Protein AF-A0A8D5ZK45-F1 (afdb_monomer)

Nearest PDB structures (fold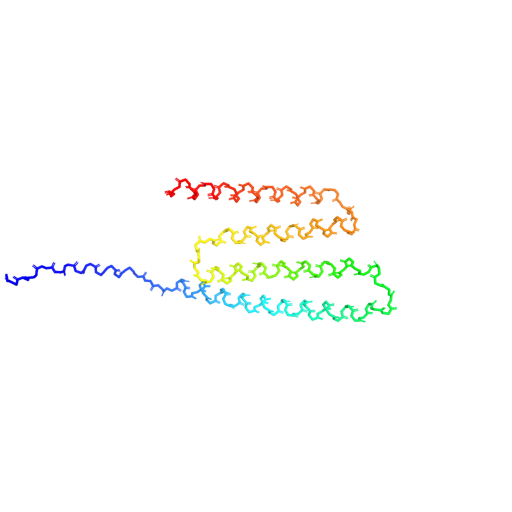seek):
  8qb8-assembly1_A  TM=3.669E-01  e=4.370E+00  Saccharomyces cerevisiae

Radius of gyration: 23.06 Å; Cα contacts (8 Å, |Δi|>4): 72; chains: 1; bounding box: 41×35×86 Å

Solvent-accessible surface area (backbone atoms only — not comparable to full-atom values): 8324 Å² total; per-residue (Å²): 134,87,85,87,82,86,80,77,79,77,77,79,69,92,79,78,67,64,65,56,50,49,36,51,52,27,52,53,51,43,52,53,43,53,50,50,45,52,51,51,51,51,51,52,53,51,49,53,64,69,36,66,84,78,54,56,82,85,48,48,64,58,54,52,52,51,53,46,49,45,54,36,48,51,41,43,38,53,33,36,56,42,44,47,68,62,69,86,47,56,70,59,36,54,52,51,32,51,46,46,47,48,50,44,52,52,51,48,38,65,70,75,49,75,86,47,71,66,56,52,51,51,50,51,50,52,47,50,53,51,51,52,51,51,49,52,54,53,52,55,57,60,74,75,108

Structure (mmCIF, N/CA/C/O backbone):
data_AF-A0A8D5ZK45-F1
#
_entry.id   AF-A0A8D5ZK45-F1
#
loop_
_atom_site.group_PDB
_atom_site.id
_atom_site.type_symbol
_atom_site.label_atom_id
_atom_site.label_alt_id
_atom_site.label_comp_id
_atom_site.label_asym_id
_atom_site.label_entity_id
_atom_site.label_seq_id
_atom_site.pdbx_PDB_ins_code
_atom_site.Cartn_x
_atom_site.Cartn_y
_atom_site.Cartn_z
_atom_site.occupancy
_atom_site.B_iso_or_equiv
_atom_site.auth_seq_id
_atom_site.auth_comp_id
_atom_site.auth_asym_id
_atom_site.auth_atom_id
_atom_site.pdbx_PDB_model_num
ATOM 1 N N . MET A 1 1 ? -19.707 -12.057 62.889 1.00 38.09 1 MET A N 1
ATOM 2 C CA . MET A 1 1 ? -20.577 -13.063 62.242 1.00 38.09 1 MET A CA 1
ATOM 3 C C . MET A 1 1 ? -21.672 -12.317 61.482 1.00 38.09 1 MET A C 1
ATOM 5 O O . MET A 1 1 ? -22.341 -11.526 62.122 1.00 38.09 1 MET A O 1
ATOM 9 N N . LYS A 1 2 ? -21.796 -12.566 60.162 1.00 36.00 2 LYS A N 1
ATOM 10 C CA . LYS A 1 2 ? -22.851 -12.131 59.202 1.00 36.00 2 LYS A CA 1
ATOM 11 C C . LYS A 1 2 ? -22.989 -10.605 58.973 1.00 36.00 2 LYS A C 1
ATOM 13 O O . LYS A 1 2 ? -23.402 -9.898 59.871 1.00 36.00 2 LYS A O 1
ATOM 18 N N . ALA A 1 3 ? -22.477 -10.023 57.883 1.00 42.91 3 ALA A N 1
ATOM 19 C CA . ALA A 1 3 ? -22.823 -10.123 56.447 1.00 42.91 3 ALA A CA 1
ATOM 20 C C . ALA A 1 3 ? -23.728 -8.953 55.993 1.00 42.91 3 ALA A C 1
ATOM 22 O O . ALA A 1 3 ? -24.537 -8.480 56.773 1.00 42.91 3 ALA A O 1
ATOM 23 N N . GLU A 1 4 ? -23.565 -8.552 54.721 1.00 39.00 4 GLU A N 1
ATOM 24 C CA . GLU A 1 4 ? -24.194 -7.427 53.983 1.00 39.00 4 GLU A CA 1
ATOM 25 C C . GLU A 1 4 ? -23.500 -6.060 54.144 1.00 39.00 4 GLU A C 1
ATOM 27 O O . GLU A 1 4 ? -23.303 -5.568 55.239 1.00 39.00 4 GLU A O 1
ATOM 32 N N . LYS A 1 5 ? -23.066 -5.354 53.092 1.00 37.19 5 LYS A N 1
ATOM 33 C CA . LYS A 1 5 ? -23.629 -5.230 51.741 1.00 37.19 5 LYS A CA 1
ATOM 34 C C . LYS A 1 5 ? -22.541 -5.302 50.667 1.00 37.19 5 LYS A C 1
ATOM 36 O O . LYS A 1 5 ? -21.698 -4.416 50.540 1.00 37.19 5 LYS A O 1
ATOM 41 N N . LYS A 1 6 ? -22.619 -6.331 49.822 1.00 44.09 6 LYS A N 1
ATOM 42 C CA . LYS A 1 6 ? -21.879 -6.418 48.559 1.00 44.09 6 LYS A CA 1
ATOM 43 C C . LYS A 1 6 ? -22.600 -5.520 47.551 1.00 44.09 6 LYS A C 1
ATOM 45 O O . LYS A 1 6 ? -23.523 -5.955 46.871 1.00 44.09 6 LYS A O 1
ATOM 50 N N . ASN A 1 7 ? -22.227 -4.242 47.507 1.00 43.00 7 ASN A N 1
ATOM 51 C CA . ASN A 1 7 ? -22.786 -3.280 46.559 1.00 43.00 7 ASN A CA 1
ATOM 52 C C . ASN A 1 7 ? -22.194 -3.549 45.165 1.00 43.00 7 ASN A C 1
ATOM 54 O O . ASN A 1 7 ? -21.193 -2.967 44.749 1.00 43.00 7 ASN A O 1
ATOM 58 N N . ILE A 1 8 ? -22.797 -4.510 44.465 1.00 46.50 8 ILE A N 1
ATOM 59 C CA . ILE A 1 8 ? -22.515 -4.849 43.072 1.00 46.50 8 ILE A CA 1
ATOM 60 C C . ILE A 1 8 ? -23.049 -3.697 42.215 1.00 46.50 8 ILE A C 1
ATOM 62 O O . ILE A 1 8 ? -24.177 -3.729 41.728 1.00 46.50 8 ILE A O 1
ATOM 66 N N . LYS A 1 9 ? -22.230 -2.664 41.993 1.00 39.47 9 LYS A N 1
ATOM 67 C CA . LYS A 1 9 ? -22.427 -1.754 40.859 1.00 39.47 9 LYS A CA 1
ATOM 68 C C . LYS A 1 9 ? -22.025 -2.497 39.584 1.00 39.47 9 LYS A C 1
ATOM 70 O O . LYS A 1 9 ? -20.940 -2.307 39.045 1.00 39.47 9 LYS A O 1
ATOM 75 N N . LYS A 1 10 ? -22.924 -3.357 39.098 1.00 42.16 10 LYS A N 1
ATOM 76 C CA . LYS A 1 10 ? -22.943 -3.795 37.700 1.00 42.16 10 LYS A CA 1
ATOM 77 C C . LYS A 1 10 ? -23.225 -2.550 36.855 1.00 42.16 10 LYS A C 1
ATOM 79 O O . LYS A 1 10 ? -24.376 -2.194 36.624 1.00 42.16 10 LYS A O 1
ATOM 84 N N . ARG A 1 11 ? -22.170 -1.854 36.422 1.00 39.09 11 ARG A N 1
ATOM 85 C CA . ARG A 1 11 ? -22.266 -0.931 35.289 1.00 39.09 11 ARG A CA 1
ATOM 86 C C . ARG A 1 11 ? -22.441 -1.782 34.033 1.00 39.09 11 ARG A C 1
ATOM 88 O O . ARG A 1 11 ? -21.473 -2.127 33.371 1.00 39.09 11 ARG A O 1
ATOM 95 N N . PHE A 1 12 ? -23.685 -2.148 33.744 1.00 44.97 12 PHE A N 1
ATOM 96 C CA . PHE A 1 12 ? -24.109 -2.428 32.378 1.00 44.97 12 PHE A CA 1
ATOM 97 C C . PHE A 1 12 ? -24.124 -1.083 31.644 1.00 44.97 12 PHE A C 1
ATOM 99 O O . PHE A 1 12 ? -25.140 -0.396 31.603 1.00 44.97 12 PHE A O 1
ATOM 106 N N . SER A 1 13 ? -22.969 -0.652 31.140 1.00 45.25 13 SER A N 1
ATOM 107 C CA . SER A 1 13 ? -22.948 0.333 30.063 1.00 45.25 13 SER A CA 1
ATOM 108 C C . SER A 1 13 ? -23.280 -0.417 28.780 1.00 45.25 13 SER A C 1
ATOM 110 O O . SER A 1 13 ? -22.564 -1.348 28.412 1.00 45.25 13 SER A O 1
ATOM 112 N N . LEU A 1 14 ? -24.413 -0.049 28.182 1.00 43.44 14 LEU A N 1
ATOM 113 C CA . LEU A 1 14 ? -24.913 -0.509 26.891 1.00 43.44 14 LEU A CA 1
ATOM 114 C C . LEU A 1 14 ? -23.770 -0.720 25.891 1.00 43.44 14 LEU A C 1
ATOM 116 O O . LEU A 1 14 ? -23.140 0.246 25.476 1.00 43.44 14 LEU A O 1
ATOM 120 N N . ASN A 1 15 ? -23.512 -1.966 25.507 1.00 52.19 15 ASN A N 1
ATOM 121 C CA . ASN A 1 15 ? -22.485 -2.306 24.532 1.00 52.19 15 ASN A CA 1
ATOM 122 C C . ASN A 1 15 ? -23.116 -3.170 23.431 1.00 52.19 15 ASN A C 1
ATOM 124 O O . ASN A 1 15 ? -23.765 -4.169 23.745 1.00 52.19 15 ASN A O 1
ATOM 128 N N . LEU A 1 16 ? -22.819 -2.804 22.171 1.00 60.06 16 LEU A N 1
ATOM 129 C CA . LEU A 1 16 ? -22.930 -3.575 20.913 1.00 60.06 16 LEU A CA 1
ATOM 130 C C . LEU A 1 16 ? -24.167 -3.319 20.021 1.00 60.06 16 LEU A C 1
ATOM 132 O O . LEU A 1 16 ? -25.108 -4.115 20.010 1.00 60.06 16 LEU A O 1
ATOM 136 N N . PRO A 1 17 ? -24.098 -2.283 19.160 1.00 63.53 17 PRO A N 1
ATOM 137 C CA . PRO A 1 17 ? -24.208 -2.538 17.707 1.00 63.5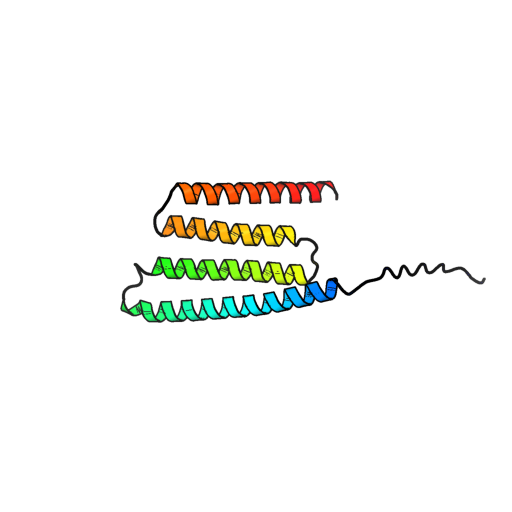3 17 PRO A CA 1
ATOM 138 C C . PRO A 1 17 ? -22.934 -2.199 16.910 1.00 63.53 17 PRO A C 1
ATOM 140 O O . PRO A 1 17 ? -22.573 -2.928 15.989 1.00 63.53 17 PRO A O 1
ATOM 143 N N . GLU A 1 18 ? -22.225 -1.132 17.280 1.00 68.06 18 GLU A N 1
ATOM 144 C CA . GLU A 1 18 ? -21.134 -0.551 16.477 1.00 68.06 18 GLU A CA 1
ATOM 145 C C . GLU A 1 18 ? -19.907 -1.463 16.368 1.00 68.06 18 GLU A C 1
ATOM 147 O O . GLU A 1 18 ? -19.371 -1.662 15.282 1.00 68.06 18 GLU A O 1
ATOM 152 N N . GLU A 1 19 ? -19.503 -2.100 17.466 1.00 72.94 19 GLU A N 1
ATOM 153 C CA . GLU A 1 19 ? -18.335 -2.991 17.487 1.00 72.94 19 GLU A CA 1
ATOM 154 C C . GLU A 1 19 ? -18.527 -4.216 16.575 1.00 72.94 19 GLU A C 1
ATOM 156 O O . GLU A 1 19 ? -17.595 -4.657 15.905 1.00 72.94 19 GLU A O 1
ATOM 161 N N . LYS A 1 20 ? -19.766 -4.725 16.468 1.00 80.12 20 LYS A N 1
ATOM 162 C CA . LYS A 1 20 ? -20.093 -5.808 15.529 1.00 80.12 20 LYS A CA 1
ATOM 163 C C . LYS A 1 20 ? -20.005 -5.333 14.081 1.00 80.12 20 LYS A C 1
ATOM 165 O O . LYS A 1 20 ? -19.478 -6.069 13.254 1.00 80.12 20 LYS A O 1
ATOM 170 N N . ILE A 1 21 ? -20.485 -4.125 13.779 1.00 83.00 21 ILE A N 1
ATOM 171 C CA . ILE A 1 21 ? -20.401 -3.534 12.432 1.00 83.00 21 ILE A CA 1
ATOM 172 C C . ILE A 1 21 ? -18.935 -3.385 12.019 1.00 83.00 21 ILE A C 1
ATOM 174 O O . ILE A 1 21 ? -18.555 -3.842 10.945 1.00 83.00 21 ILE A O 1
ATOM 178 N N . VAL A 1 22 ? -18.099 -2.826 12.897 1.00 82.12 22 VAL A N 1
ATOM 179 C CA . VAL A 1 22 ? -16.658 -2.665 12.658 1.00 82.12 22 VAL A CA 1
ATOM 180 C C . VAL A 1 22 ? -15.985 -4.014 12.399 1.00 82.12 22 VAL A C 1
ATOM 182 O O . VAL A 1 22 ? -15.217 -4.142 11.447 1.00 82.12 22 VAL A O 1
ATOM 185 N N . MET A 1 23 ? -16.313 -5.041 13.186 1.00 83.31 23 MET A N 1
ATOM 186 C CA . MET A 1 23 ? -15.761 -6.386 13.009 1.00 83.31 23 MET A CA 1
ATOM 187 C C . MET A 1 23 ? -16.198 -7.033 11.683 1.00 83.31 23 MET A C 1
ATOM 189 O O . MET A 1 23 ? -15.383 -7.672 11.018 1.00 83.31 23 MET A O 1
ATOM 193 N N . TYR A 1 24 ? -17.457 -6.854 11.266 1.00 87.81 24 TYR A N 1
ATOM 194 C CA . TYR A 1 24 ? -17.937 -7.344 9.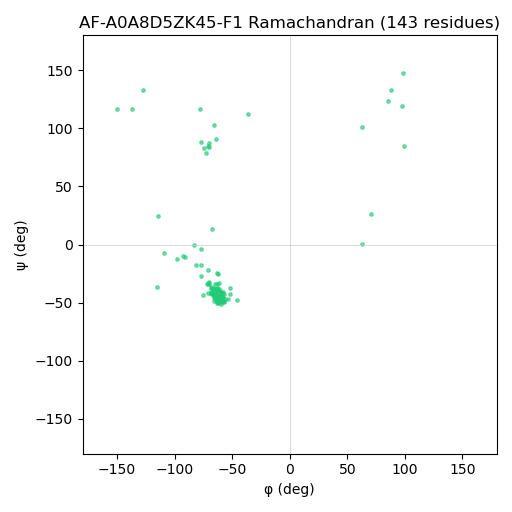970 1.00 87.81 24 TYR A CA 1
ATOM 195 C C . TYR A 1 24 ? -17.256 -6.633 8.800 1.00 87.81 24 TYR A C 1
ATOM 197 O O . TYR A 1 24 ? -16.792 -7.302 7.879 1.00 87.81 24 TYR A O 1
ATOM 205 N N . VAL A 1 25 ? -17.148 -5.303 8.852 1.00 87.56 25 VAL A N 1
ATOM 206 C CA . VAL A 1 25 ? -16.459 -4.517 7.818 1.00 87.56 25 VAL A CA 1
ATOM 207 C C . VAL A 1 25 ? -14.995 -4.936 7.721 1.00 87.56 25 VAL A C 1
ATOM 209 O O . VAL A 1 25 ? -14.526 -5.236 6.626 1.00 87.56 25 VAL A O 1
ATOM 212 N N . ALA A 1 26 ? -14.291 -5.044 8.852 1.00 88.19 26 ALA A N 1
ATOM 213 C CA . ALA A 1 26 ? -12.902 -5.492 8.874 1.00 88.19 26 ALA A CA 1
ATOM 214 C C . ALA A 1 26 ? -12.744 -6.879 8.237 1.00 88.19 26 ALA A C 1
ATOM 216 O O . ALA A 1 26 ? -11.846 -7.075 7.426 1.00 88.19 26 ALA A O 1
ATOM 217 N N . LYS A 1 27 ? -13.656 -7.815 8.525 1.00 91.94 27 LYS A N 1
ATOM 218 C CA . LYS A 1 27 ? -13.616 -9.171 7.966 1.00 91.94 27 LYS A CA 1
ATOM 219 C C . LYS A 1 27 ? -13.895 -9.218 6.462 1.00 91.94 27 LYS A C 1
ATOM 221 O O . LYS A 1 27 ? -13.285 -10.011 5.753 1.00 91.94 27 LYS A O 1
ATOM 226 N N . ILE A 1 28 ? -14.793 -8.370 5.960 1.00 93.62 28 ILE A N 1
ATOM 227 C CA . ILE A 1 28 ? -15.037 -8.236 4.515 1.00 93.62 28 ILE A CA 1
ATOM 228 C C . ILE A 1 28 ? -13.777 -7.705 3.824 1.00 93.62 28 ILE A C 1
ATOM 230 O O . ILE A 1 28 ? -13.329 -8.282 2.835 1.00 93.62 28 ILE A O 1
ATOM 234 N N . VAL A 1 29 ? -13.177 -6.643 4.370 1.00 92.12 29 VAL A N 1
ATOM 235 C CA . VAL A 1 29 ? -11.946 -6.052 3.823 1.00 92.12 29 VAL A CA 1
ATOM 236 C C . VAL A 1 29 ? -10.780 -7.045 3.888 1.00 92.12 29 VAL A C 1
ATOM 238 O O . VAL A 1 29 ? -10.029 -7.160 2.926 1.00 92.12 29 VAL A O 1
ATOM 241 N N . GLU A 1 30 ? -10.661 -7.814 4.971 1.00 93.50 30 GLU A N 1
ATOM 242 C CA . GLU A 1 30 ? -9.663 -8.878 5.137 1.00 93.50 30 GLU A CA 1
ATOM 243 C C . GLU A 1 30 ? -9.741 -9.918 4.007 1.00 93.50 30 GLU A C 1
ATOM 245 O O . GLU A 1 30 ? -8.722 -10.255 3.404 1.00 93.50 30 GLU A O 1
ATOM 250 N N . ILE A 1 31 ? -10.950 -10.383 3.6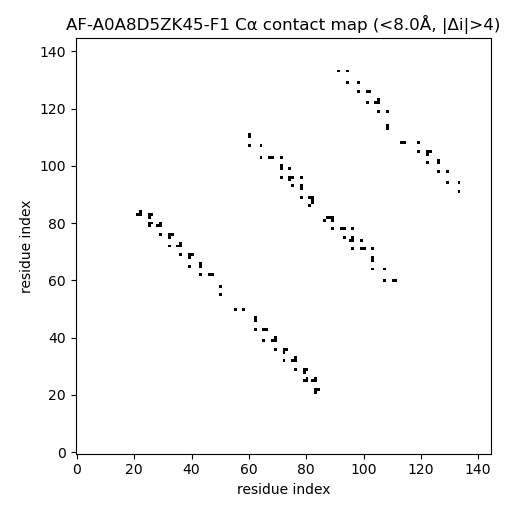70 1.00 96.12 31 ILE A N 1
ATOM 251 C CA . ILE A 1 31 ? -11.169 -11.351 2.583 1.00 96.12 31 ILE A CA 1
ATOM 252 C C . ILE A 1 31 ? -10.801 -10.747 1.223 1.00 96.12 31 ILE A C 1
ATOM 254 O O . ILE A 1 31 ? -10.141 -11.406 0.420 1.00 96.12 31 ILE A O 1
ATOM 258 N N . ILE A 1 32 ? -11.195 -9.496 0.965 1.00 95.69 32 ILE A N 1
ATOM 259 C CA . ILE A 1 32 ? -10.859 -8.797 -0.285 1.00 95.69 32 ILE A CA 1
ATOM 260 C C . ILE A 1 32 ? -9.340 -8.660 -0.431 1.00 95.69 32 ILE A C 1
ATOM 262 O O . ILE A 1 32 ? -8.803 -8.932 -1.503 1.00 95.69 32 ILE A O 1
ATOM 266 N N . LEU A 1 33 ? -8.639 -8.288 0.645 1.00 94.00 33 LEU A N 1
ATOM 267 C CA . LEU A 1 33 ? -7.182 -8.160 0.642 1.00 94.00 33 LEU A CA 1
ATOM 268 C C . LEU A 1 33 ? -6.492 -9.506 0.411 1.00 94.00 33 LEU A C 1
ATOM 270 O O . LEU A 1 33 ? -5.562 -9.571 -0.388 1.00 94.00 33 LEU A O 1
ATOM 274 N N . LEU A 1 34 ? -6.961 -10.589 1.038 1.00 96.25 34 LEU A N 1
ATOM 275 C CA . LEU A 1 34 ? -6.425 -11.933 0.789 1.00 96.25 34 LEU A CA 1
ATOM 276 C C . LEU A 1 34 ? -6.590 -12.360 -0.671 1.00 96.25 34 LEU A C 1
ATOM 278 O O . LEU A 1 34 ? -5.650 -12.894 -1.259 1.00 96.25 34 LEU A O 1
ATOM 282 N N . LEU A 1 35 ? -7.757 -12.100 -1.265 1.00 97.12 35 LEU A N 1
ATOM 283 C CA . LEU A 1 35 ? -7.994 -12.371 -2.682 1.00 97.12 35 LEU A CA 1
ATOM 284 C C . LEU A 1 35 ? -7.073 -11.530 -3.568 1.00 97.12 35 LEU A C 1
ATOM 286 O O . LEU A 1 35 ? -6.454 -12.077 -4.475 1.00 97.12 35 LEU A O 1
ATOM 290 N N . ALA A 1 36 ? -6.927 -10.234 -3.283 1.00 94.38 36 ALA A N 1
ATOM 291 C CA . ALA A 1 36 ? -6.025 -9.358 -4.024 1.00 94.38 36 ALA A CA 1
ATOM 292 C C . ALA A 1 36 ? -4.570 -9.850 -3.957 1.00 94.38 36 ALA A C 1
ATOM 294 O O . ALA A 1 36 ? -3.919 -9.953 -4.991 1.00 94.38 36 ALA A O 1
ATOM 295 N N . ILE A 1 37 ? -4.080 -10.228 -2.770 1.00 94.88 37 ILE A N 1
ATOM 296 C CA . ILE A 1 37 ? -2.733 -10.790 -2.589 1.00 94.88 37 ILE A CA 1
ATOM 297 C C . ILE A 1 37 ? -2.566 -12.063 -3.4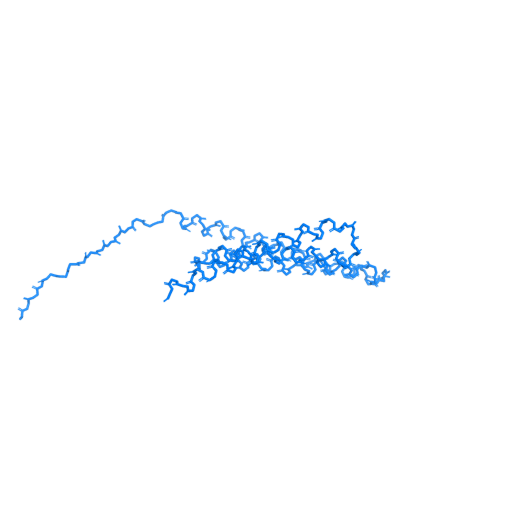23 1.00 94.88 37 ILE A C 1
ATOM 299 O O . ILE A 1 37 ? -1.598 -12.180 -4.171 1.00 94.88 37 ILE A O 1
ATOM 303 N N . ALA A 1 38 ? -3.511 -13.002 -3.328 1.00 96.00 38 ALA A N 1
ATOM 304 C CA . ALA A 1 38 ? -3.449 -14.258 -4.073 1.00 96.00 38 ALA A CA 1
ATOM 305 C C . ALA A 1 38 ? -3.435 -14.026 -5.592 1.00 96.00 38 ALA A C 1
ATOM 307 O O . ALA A 1 38 ? -2.644 -14.644 -6.303 1.00 96.00 38 ALA A O 1
ATOM 308 N N . ILE A 1 39 ? -4.272 -13.106 -6.076 1.00 95.69 39 ILE A N 1
ATOM 309 C CA . ILE A 1 39 ? -4.352 -12.731 -7.488 1.00 95.69 39 ILE A CA 1
ATOM 310 C C . ILE A 1 39 ? -3.035 -12.104 -7.959 1.00 95.69 39 ILE A C 1
ATOM 312 O O . ILE A 1 39 ? -2.497 -12.529 -8.978 1.00 95.69 39 ILE A O 1
ATOM 316 N N . VAL A 1 40 ? -2.483 -11.138 -7.219 1.00 93.88 40 VAL A N 1
ATOM 317 C CA . VAL A 1 40 ? -1.218 -10.479 -7.587 1.00 93.88 40 VAL A CA 1
ATOM 318 C C . VAL A 1 40 ? -0.066 -11.481 -7.601 1.00 93.88 40 VAL A C 1
ATOM 320 O O . VAL A 1 40 ? 0.735 -11.465 -8.532 1.00 93.88 40 VAL A O 1
ATOM 323 N N . ILE A 1 41 ? 0.004 -12.393 -6.625 1.00 93.44 41 ILE A N 1
ATOM 324 C CA . ILE A 1 41 ? 1.012 -13.462 -6.618 1.00 93.44 41 ILE A CA 1
ATOM 325 C C . ILE A 1 41 ? 0.853 -14.354 -7.854 1.00 93.44 41 ILE A C 1
ATOM 327 O O . ILE A 1 41 ? 1.842 -14.618 -8.533 1.00 93.44 41 ILE A O 1
ATOM 331 N N . ALA A 1 42 ? -0.369 -14.788 -8.175 1.00 94.25 42 ALA A N 1
ATOM 332 C CA . ALA A 1 42 ? -0.621 -15.628 -9.342 1.00 94.25 42 ALA A CA 1
ATOM 333 C C . ALA A 1 42 ? -0.205 -14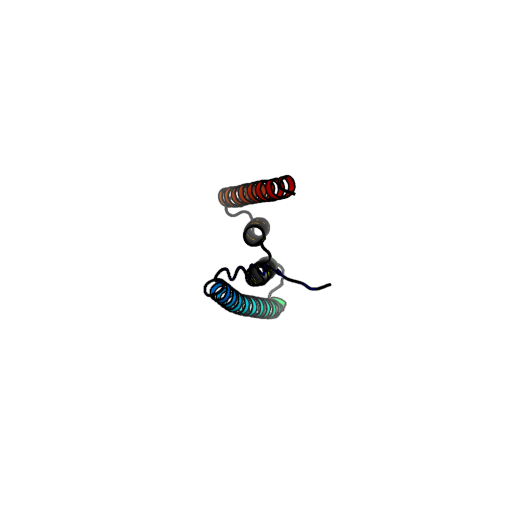.936 -10.651 1.00 94.25 42 ALA A C 1
ATOM 335 O O . ALA A 1 42 ? 0.505 -15.544 -11.449 1.00 94.25 42 ALA A O 1
ATOM 336 N N . TYR A 1 43 ? -0.571 -13.663 -10.836 1.00 91.50 43 TYR A N 1
ATOM 337 C CA . TYR A 1 43 ? -0.141 -12.874 -11.994 1.00 91.50 43 TYR A CA 1
ATOM 338 C C . TYR A 1 43 ? 1.377 -12.723 -12.049 1.00 91.50 43 TYR A C 1
ATOM 340 O O . TYR A 1 43 ? 1.966 -13.002 -13.082 1.00 91.50 43 TYR A O 1
ATOM 348 N N . THR A 1 44 ? 2.022 -12.400 -10.926 1.00 89.12 44 THR A N 1
ATOM 349 C CA . THR A 1 44 ? 3.487 -12.269 -10.870 1.00 89.12 44 THR A CA 1
ATOM 350 C C . THR A 1 44 ? 4.177 -13.571 -11.280 1.00 89.12 44 THR A C 1
ATOM 352 O O . THR A 1 44 ? 5.154 -13.550 -12.020 1.00 89.12 44 THR A O 1
ATOM 355 N N . VAL A 1 45 ? 3.671 -14.723 -10.829 1.00 89.56 45 VAL A N 1
ATOM 356 C CA . VAL A 1 45 ? 4.218 -16.033 -11.2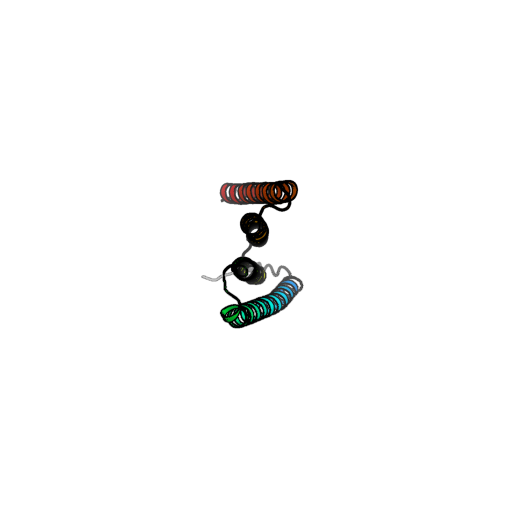10 1.00 89.56 45 VAL A CA 1
ATOM 357 C C . VAL A 1 45 ? 4.026 -16.297 -12.705 1.00 89.56 45 VAL A C 1
ATOM 359 O O . VAL A 1 45 ? 4.968 -16.734 -13.362 1.00 89.56 45 VAL A O 1
ATOM 362 N N . VAL A 1 46 ? 2.836 -16.023 -13.249 1.00 90.38 46 VAL A N 1
ATOM 363 C CA . VAL A 1 46 ? 2.557 -16.171 -14.687 1.00 90.38 46 VAL A CA 1
ATOM 364 C C . VAL A 1 46 ? 3.471 -15.271 -15.517 1.00 90.38 46 VAL A C 1
ATOM 366 O O . VAL A 1 46 ? 4.082 -15.761 -16.465 1.00 90.38 46 VAL A O 1
ATOM 369 N N . ASP A 1 47 ? 3.628 -14.006 -15.124 1.00 86.81 47 ASP A N 1
ATOM 370 C CA . ASP A 1 47 ? 4.520 -13.051 -15.782 1.00 86.81 47 ASP A CA 1
ATOM 371 C C . ASP A 1 47 ? 5.954 -13.587 -15.795 1.00 86.81 47 ASP A C 1
ATOM 373 O O . ASP A 1 47 ? 6.563 -13.679 -16.854 1.00 86.81 47 ASP A O 1
ATOM 377 N N . ILE A 1 48 ? 6.476 -14.064 -14.658 1.00 85.38 48 ILE A N 1
ATOM 378 C CA . ILE A 1 48 ? 7.817 -14.671 -14.609 1.00 85.38 48 ILE A CA 1
ATOM 379 C C . ILE A 1 48 ? 7.953 -15.789 -15.651 1.00 85.38 48 ILE A C 1
ATOM 381 O O . ILE A 1 48 ? 8.937 -15.808 -16.387 1.00 85.38 48 ILE A O 1
ATOM 385 N N . PHE A 1 49 ? 6.980 -16.700 -15.756 1.00 85.44 49 PHE A N 1
ATOM 386 C CA . PHE A 1 49 ? 7.042 -17.799 -16.725 1.00 85.44 49 PHE A CA 1
ATOM 387 C C . PHE A 1 49 ? 7.004 -17.330 -18.183 1.00 85.44 49 PHE A C 1
ATOM 389 O O . PHE A 1 49 ? 7.717 -17.890 -19.018 1.00 85.44 49 PHE A O 1
ATOM 396 N N . LEU A 1 50 ? 6.198 -16.313 -18.492 1.00 84.50 50 LEU A N 1
ATOM 397 C CA . LEU A 1 50 ? 6.082 -15.756 -19.841 1.00 84.50 50 LEU A CA 1
ATOM 398 C C . LEU A 1 50 ? 7.321 -14.964 -20.273 1.00 84.50 50 LEU A C 1
ATOM 400 O O . LEU A 1 50 ? 7.548 -14.821 -21.471 1.00 84.50 50 LEU A O 1
ATOM 404 N N . LEU A 1 51 ? 8.121 -14.488 -19.318 1.00 80.44 51 LEU A N 1
ATOM 405 C CA . LEU A 1 51 ? 9.269 -13.607 -19.550 1.00 80.44 51 LEU A CA 1
ATOM 406 C C . LEU A 1 51 ? 10.623 -14.314 -19.596 1.00 80.44 51 LEU A C 1
ATOM 408 O O . LEU A 1 51 ? 11.612 -13.751 -20.069 1.00 80.44 51 LEU A O 1
ATOM 412 N N . ILE A 1 52 ? 10.679 -15.578 -19.171 1.00 73.94 52 ILE A N 1
ATOM 413 C CA . ILE A 1 52 ? 11.857 -16.441 -19.352 1.00 73.94 52 ILE A CA 1
ATOM 414 C C . ILE A 1 52 ? 12.344 -16.480 -20.821 1.00 73.94 52 ILE A C 1
ATOM 416 O O . ILE A 1 52 ? 13.557 -16.407 -21.028 1.00 73.94 52 ILE A O 1
ATOM 420 N N . PRO A 1 53 ? 11.474 -16.568 -21.851 1.00 75.44 53 PRO A N 1
ATOM 421 C CA . PRO A 1 53 ? 11.903 -16.669 -23.248 1.00 75.44 53 PRO A CA 1
ATOM 422 C C . PRO A 1 53 ? 12.370 -15.347 -23.879 1.00 75.44 53 PRO A C 1
ATOM 424 O O . PRO A 1 53 ? 13.158 -15.382 -24.821 1.00 75.44 53 PRO A O 1
ATOM 427 N N . THR A 1 54 ? 11.877 -14.194 -23.413 1.00 71.06 54 THR A N 1
ATOM 428 C CA . THR A 1 54 ? 12.084 -12.877 -24.055 1.00 71.06 54 THR A CA 1
ATOM 429 C C . THR A 1 54 ? 13.287 -12.103 -23.511 1.00 71.06 54 THR A C 1
ATOM 431 O O . THR A 1 54 ? 13.716 -11.128 -24.126 1.00 71.06 54 THR A O 1
ATOM 434 N N . GLY A 1 55 ? 13.889 -12.578 -22.417 1.00 66.75 55 GLY A N 1
ATOM 435 C CA . GLY A 1 55 ? 15.043 -11.961 -21.767 1.00 66.75 55 GLY A CA 1
ATOM 436 C C . GLY A 1 55 ? 14.624 -11.083 -20.587 1.00 66.75 55 GLY A C 1
ATOM 437 O O . GLY A 1 55 ? 13.924 -10.091 -20.742 1.00 66.75 55 GLY A O 1
ATOM 438 N N . LEU A 1 56 ? 15.101 -11.434 -19.389 1.00 65.69 56 LEU A N 1
ATOM 439 C CA . LEU A 1 56 ? 14.621 -10.872 -18.118 1.00 65.69 56 LEU A CA 1
ATOM 440 C C . LEU A 1 56 ? 14.862 -9.358 -17.948 1.00 65.69 56 LEU A C 1
ATOM 442 O O . LEU A 1 56 ? 14.199 -8.713 -17.1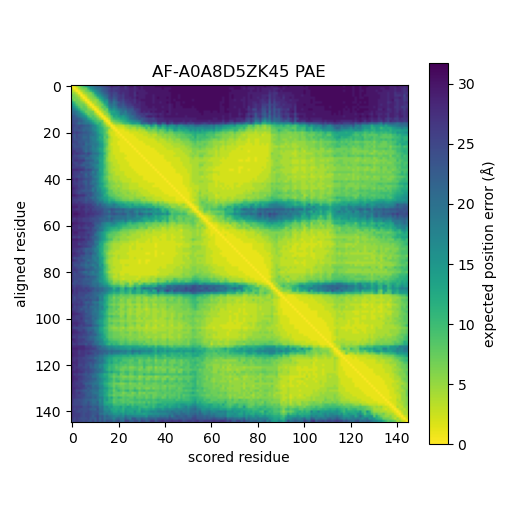45 1.00 65.69 56 LEU A O 1
ATOM 446 N N . LEU A 1 57 ? 15.849 -8.787 -18.640 1.00 67.75 57 LEU A N 1
ATOM 447 C CA . LEU A 1 57 ? 16.500 -7.552 -18.192 1.00 67.75 57 LEU A CA 1
ATOM 448 C C . LEU A 1 57 ? 15.623 -6.294 -18.307 1.00 67.75 57 LEU A C 1
ATOM 450 O O . LEU A 1 57 ? 15.717 -5.425 -17.445 1.00 67.75 57 LEU A O 1
ATOM 454 N N . SER A 1 58 ? 14.748 -6.208 -19.313 1.00 63.62 58 SER A N 1
ATOM 455 C CA . SER A 1 58 ? 13.797 -5.093 -19.465 1.00 63.62 58 SER A CA 1
ATOM 456 C C . SER A 1 58 ? 12.544 -5.238 -18.600 1.00 63.62 58 SER A C 1
ATOM 458 O O . SER A 1 58 ? 11.850 -4.253 -18.369 1.00 63.62 58 SER A O 1
ATOM 460 N N . GLU A 1 59 ? 12.258 -6.442 -18.104 1.00 72.94 59 GLU A N 1
ATOM 461 C CA . GLU A 1 59 ? 10.998 -6.750 -17.414 1.00 72.94 59 GLU A CA 1
ATOM 462 C C . GLU A 1 59 ? 11.160 -6.961 -15.900 1.00 72.94 59 GLU A C 1
ATOM 464 O O . GLU A 1 59 ? 10.175 -6.981 -15.158 1.00 72.94 59 GLU A O 1
ATOM 469 N N . ILE A 1 60 ? 12.405 -7.004 -15.403 1.00 77.00 60 ILE A N 1
ATOM 470 C CA . ILE A 1 60 ? 12.724 -7.002 -13.964 1.00 77.00 60 ILE A CA 1
ATOM 471 C C . ILE A 1 60 ? 12.025 -5.846 -13.238 1.00 77.00 60 ILE A C 1
ATOM 473 O O . ILE A 1 60 ? 11.553 -6.028 -12.119 1.00 77.00 60 ILE A O 1
ATOM 477 N N . PHE A 1 61 ? 11.913 -4.672 -13.860 1.00 75.31 61 PHE A N 1
ATOM 478 C CA . PHE A 1 61 ? 11.291 -3.509 -13.229 1.00 75.31 61 PHE A CA 1
ATOM 479 C C . PHE A 1 61 ? 9.788 -3.691 -12.978 1.00 75.31 61 PHE A C 1
ATOM 481 O O . PHE A 1 61 ? 9.299 -3.343 -11.901 1.00 75.31 61 PHE A O 1
ATOM 488 N N . GLY A 1 62 ? 9.072 -4.326 -13.913 1.00 77.88 62 GLY A N 1
ATOM 489 C CA . GLY A 1 62 ? 7.667 -4.697 -13.727 1.00 77.88 62 GLY A CA 1
ATOM 490 C C . GLY A 1 62 ? 7.494 -5.723 -12.604 1.00 77.88 62 GLY A C 1
ATOM 491 O O . GLY A 1 62 ? 6.664 -5.543 -11.710 1.00 77.88 62 GLY A O 1
ATOM 492 N N . LEU A 1 63 ? 8.354 -6.748 -12.578 1.00 83.88 63 LEU A N 1
ATOM 493 C CA . LEU A 1 63 ? 8.351 -7.776 -11.531 1.00 83.88 63 LEU A CA 1
ATOM 494 C C . LEU A 1 63 ? 8.628 -7.196 -10.137 1.00 83.88 63 LEU A C 1
ATOM 496 O O . LEU A 1 63 ? 7.959 -7.557 -9.168 1.00 83.88 63 LEU A O 1
ATOM 500 N N . VAL A 1 64 ? 9.575 -6.261 -10.029 1.00 84.56 64 VAL A N 1
ATOM 501 C CA . VAL A 1 64 ? 9.882 -5.552 -8.779 1.00 84.56 64 VAL A CA 1
ATOM 502 C C . VAL A 1 64 ? 8.686 -4.711 -8.318 1.00 84.56 64 VAL A C 1
ATOM 504 O O . VAL A 1 64 ? 8.326 -4.750 -7.140 1.00 84.56 64 VAL A O 1
ATOM 507 N N . GLY A 1 65 ? 8.012 -4.007 -9.234 1.00 85.06 65 GLY A N 1
ATOM 508 C CA . GLY A 1 65 ? 6.805 -3.235 -8.923 1.00 85.06 65 GLY A CA 1
ATOM 509 C C . GLY A 1 65 ? 5.653 -4.095 -8.388 1.00 85.06 65 GLY A C 1
ATOM 510 O O . GLY A 1 65 ? 4.969 -3.693 -7.435 1.00 85.06 65 GLY A O 1
ATOM 511 N N . ASN A 1 66 ? 5.466 -5.292 -8.950 1.00 88.56 66 ASN A N 1
ATOM 512 C CA . ASN A 1 66 ? 4.486 -6.274 -8.479 1.00 88.56 66 ASN A CA 1
ATOM 513 C C . ASN A 1 66 ? 4.875 -6.853 -7.109 1.00 88.56 66 ASN A C 1
ATOM 515 O O . ASN A 1 66 ? 4.031 -6.945 -6.217 1.00 88.56 66 ASN A O 1
ATOM 519 N N . ALA A 1 67 ? 6.157 -7.154 -6.886 1.00 87.75 67 ALA A N 1
ATOM 520 C CA . ALA A 1 67 ? 6.645 -7.623 -5.590 1.00 87.75 67 ALA A CA 1
ATOM 521 C C . ALA A 1 67 ? 6.411 -6.589 -4.474 1.00 87.75 67 ALA A C 1
ATOM 523 O O . ALA A 1 67 ? 5.905 -6.935 -3.405 1.00 87.75 67 ALA A O 1
ATOM 524 N N . PHE A 1 68 ? 6.692 -5.305 -4.728 1.00 90.31 68 PHE A N 1
ATOM 525 C CA . PHE A 1 68 ? 6.386 -4.245 -3.764 1.00 90.31 68 PHE A CA 1
ATOM 526 C C . PHE A 1 68 ? 4.886 -4.078 -3.526 1.00 90.31 68 PHE A C 1
ATOM 528 O O . PHE A 1 68 ? 4.478 -3.798 -2.400 1.00 90.31 68 PHE A O 1
ATOM 535 N N . LEU A 1 69 ? 4.049 -4.285 -4.548 1.00 90.56 69 LEU A N 1
ATOM 536 C CA . LEU A 1 69 ? 2.597 -4.250 -4.371 1.00 90.56 69 LEU A CA 1
ATOM 537 C C . LEU A 1 69 ? 2.132 -5.329 -3.383 1.00 90.56 69 LEU A C 1
ATOM 539 O O . LEU A 1 69 ? 1.309 -5.045 -2.515 1.00 90.56 69 LEU A O 1
ATOM 543 N N . VAL A 1 70 ? 2.699 -6.538 -3.456 1.00 91.62 70 VAL A N 1
ATOM 544 C CA . VAL A 1 70 ? 2.406 -7.613 -2.493 1.00 91.62 70 VAL A CA 1
ATOM 545 C C . VAL A 1 70 ? 2.788 -7.204 -1.069 1.00 91.62 70 VAL A C 1
ATOM 547 O O . VAL A 1 70 ? 1.997 -7.414 -0.151 1.00 91.62 70 VAL A O 1
ATOM 550 N N . VAL A 1 71 ? 3.959 -6.588 -0.873 1.00 90.44 71 VAL A N 1
ATOM 551 C CA . VAL A 1 71 ? 4.396 -6.105 0.451 1.00 90.44 71 VAL A CA 1
ATOM 552 C C . VAL A 1 71 ? 3.402 -5.091 1.023 1.00 90.44 71 VAL A C 1
ATOM 554 O O . VAL A 1 71 ? 2.962 -5.241 2.162 1.00 90.44 71 VAL A O 1
ATOM 557 N N . VAL A 1 72 ? 2.967 -4.119 0.218 1.00 91.56 72 VAL A N 1
ATOM 558 C CA . VAL A 1 72 ? 1.983 -3.114 0.651 1.00 91.56 72 VAL A CA 1
ATOM 559 C C . VAL A 1 72 ? 0.634 -3.754 0.993 1.00 91.56 72 VAL A C 1
ATOM 561 O O . VAL A 1 72 ? 0.022 -3.420 2.009 1.00 91.56 72 VAL A O 1
ATOM 564 N N . LEU A 1 73 ? 0.164 -4.706 0.183 1.00 92.38 73 LEU A N 1
ATOM 565 C CA . LEU A 1 73 ? -1.080 -5.423 0.466 1.00 92.38 73 LEU A CA 1
ATOM 566 C C . LEU A 1 73 ? -0.996 -6.226 1.771 1.00 92.38 73 LEU A C 1
ATOM 568 O O . LEU A 1 73 ? -1.970 -6.267 2.524 1.00 92.38 73 LEU A O 1
ATOM 572 N N . LEU A 1 74 ? 0.159 -6.826 2.073 1.00 92.00 74 LEU A N 1
ATOM 573 C CA . LEU A 1 74 ? 0.394 -7.519 3.341 1.00 92.00 74 LEU A CA 1
ATOM 574 C C . LEU A 1 74 ? 0.357 -6.557 4.535 1.00 92.00 74 LEU A C 1
ATOM 576 O O . LEU A 1 74 ? -0.223 -6.894 5.568 1.00 92.00 74 LEU A O 1
ATOM 580 N N . GLU A 1 75 ? 0.916 -5.356 4.405 1.00 90.31 75 GLU A N 1
ATOM 581 C CA . GLU A 1 75 ? 0.839 -4.337 5.457 1.00 90.31 75 GLU A CA 1
ATOM 582 C C . GLU A 1 75 ? -0.589 -3.831 5.686 1.00 90.31 75 GLU A C 1
ATOM 584 O O . GLU A 1 75 ? -1.030 -3.696 6.833 1.00 90.31 75 GLU A O 1
ATOM 589 N N . LEU A 1 76 ? -1.351 -3.608 4.610 1.00 90.38 76 LEU A N 1
ATOM 590 C CA . LEU A 1 76 ? -2.774 -3.270 4.697 1.00 90.38 76 LEU A CA 1
ATOM 591 C C . LEU A 1 76 ? -3.572 -4.397 5.358 1.00 90.38 76 LEU A C 1
ATOM 593 O O . LEU A 1 76 ? -4.408 -4.137 6.225 1.00 90.38 76 LEU A O 1
ATOM 597 N N . PHE A 1 77 ? -3.282 -5.650 5.004 1.00 91.62 77 PHE A N 1
ATOM 598 C CA . PHE A 1 77 ? -3.910 -6.820 5.609 1.00 91.62 77 PHE A CA 1
ATOM 599 C C . PHE A 1 77 ? -3.649 -6.875 7.116 1.00 91.62 77 PHE A C 1
ATOM 601 O O . PHE A 1 77 ? -4.593 -6.950 7.903 1.00 91.62 77 PHE A O 1
ATOM 608 N N . GLN A 1 78 ? -2.387 -6.762 7.538 1.00 89.12 78 GLN A N 1
ATOM 609 C CA . GLN A 1 78 ? -2.029 -6.736 8.958 1.00 89.12 78 GLN A CA 1
ATOM 610 C C . GLN A 1 78 ? -2.722 -5.583 9.695 1.00 89.12 78 GLN A C 1
ATOM 612 O O . GLN A 1 78 ? -3.247 -5.777 10.793 1.00 89.12 78 GLN A O 1
ATOM 617 N N . SER A 1 79 ? -2.790 -4.408 9.065 1.00 87.62 79 SER A N 1
ATOM 618 C CA . SER A 1 79 ? -3.451 -3.222 9.612 1.00 87.62 79 SER A CA 1
ATOM 619 C C . SER A 1 79 ? -4.949 -3.440 9.843 1.00 87.62 79 SER A C 1
ATOM 621 O O . SER A 1 79 ? -5.467 -3.086 10.904 1.00 87.62 79 SER A O 1
ATOM 623 N N . ILE A 1 80 ? -5.648 -4.058 8.887 1.00 87.94 80 ILE A N 1
ATOM 624 C CA . ILE A 1 80 ? -7.084 -4.356 8.985 1.00 87.94 80 ILE A CA 1
ATOM 625 C C . ILE A 1 80 ? -7.366 -5.459 10.005 1.00 87.94 80 ILE A C 1
ATOM 627 O O . ILE A 1 80 ? -8.298 -5.328 10.802 1.00 87.94 80 ILE A O 1
ATOM 631 N N . VAL A 1 81 ? -6.548 -6.511 10.042 1.00 88.12 81 VAL A N 1
ATOM 632 C CA . VAL A 1 81 ? -6.673 -7.585 11.040 1.00 88.12 81 VAL A CA 1
ATOM 633 C C . VAL A 1 81 ? -6.498 -7.029 12.454 1.00 88.12 81 VAL A C 1
ATOM 635 O O . VAL A 1 81 ? -7.271 -7.348 13.362 1.00 88.12 81 VAL A O 1
ATOM 638 N N . ASP A 1 82 ? -5.510 -6.161 12.659 1.00 83.62 82 ASP A N 1
ATOM 639 C CA . ASP A 1 82 ? -5.266 -5.534 13.956 1.00 83.62 82 ASP A CA 1
ATOM 640 C C . ASP A 1 82 ? -6.346 -4.512 14.332 1.00 83.62 82 ASP A C 1
ATOM 642 O O . ASP A 1 82 ? -6.711 -4.406 15.511 1.00 83.62 82 ASP A O 1
ATOM 646 N N . PHE A 1 83 ? -6.901 -3.810 13.341 1.00 83.19 83 PHE A N 1
ATOM 647 C CA . PHE A 1 83 ? -8.055 -2.932 13.503 1.00 83.19 83 PHE A CA 1
ATOM 648 C C . PHE A 1 83 ? -9.301 -3.707 13.948 1.00 83.19 83 PHE A C 1
ATOM 650 O O . PHE A 1 83 ? -9.899 -3.361 14.967 1.00 83.19 83 PHE A O 1
ATOM 657 N N . GLY A 1 84 ? -9.646 -4.797 13.255 1.00 82.81 84 GLY A N 1
ATOM 658 C CA . GLY A 1 84 ? -10.793 -5.648 13.587 1.00 82.81 84 GLY A CA 1
ATOM 659 C C . GLY A 1 84 ? -10.690 -6.306 14.967 1.00 82.81 84 GLY A C 1
ATOM 660 O O . GLY A 1 84 ? -11.706 -6.585 15.597 1.00 82.81 84 GLY A O 1
ATOM 661 N N . ARG A 1 85 ? -9.467 -6.502 15.478 1.00 82.75 85 ARG A N 1
ATOM 662 C CA . ARG A 1 85 ? -9.190 -7.011 16.836 1.00 82.75 85 ARG A CA 1
ATOM 663 C C . ARG A 1 85 ? -9.221 -5.935 17.928 1.00 82.75 85 ARG A C 1
ATOM 665 O O . ARG A 1 85 ? -8.967 -6.254 19.088 1.00 82.75 85 ARG A O 1
ATOM 672 N N . GLY A 1 86 ? -9.472 -4.671 17.587 1.00 73.38 86 GLY A N 1
ATOM 673 C CA . GLY A 1 86 ? -9.600 -3.584 18.560 1.00 73.38 86 GLY A CA 1
ATOM 674 C C . GLY A 1 86 ? -8.289 -3.173 19.242 1.00 73.38 86 GLY A C 1
ATOM 675 O O . GLY A 1 86 ? -8.319 -2.639 20.349 1.00 73.38 86 GLY A O 1
ATOM 676 N N . ARG A 1 87 ? -7.117 -3.376 18.615 1.00 68.56 87 ARG A N 1
ATOM 677 C CA . ARG A 1 87 ? -5.791 -3.140 19.241 1.00 68.56 87 ARG A CA 1
ATOM 678 C C . ARG A 1 87 ? -5.435 -1.669 19.555 1.00 68.56 87 ARG A C 1
ATOM 680 O O . ARG A 1 87 ? -4.280 -1.369 19.846 1.00 68.56 87 ARG A O 1
ATOM 687 N N . GLY A 1 88 ? -6.382 -0.727 19.523 1.00 62.31 88 GLY A N 1
ATOM 688 C CA . GLY A 1 88 ? -6.216 0.660 20.002 1.00 62.31 88 GLY A CA 1
ATOM 689 C C . GLY A 1 88 ? -5.168 1.522 19.273 1.00 62.31 88 GLY A C 1
ATOM 690 O O . GLY A 1 88 ? -4.984 2.685 19.624 1.00 62.31 88 GLY A O 1
ATOM 691 N N . ARG A 1 89 ? -4.481 0.976 18.262 1.00 66.38 89 ARG A N 1
ATOM 692 C CA . ARG A 1 89 ? -3.447 1.638 17.446 1.00 66.38 89 ARG A CA 1
ATOM 693 C C . ARG A 1 89 ? -3.864 1.803 15.982 1.00 66.38 89 ARG A C 1
ATOM 695 O O . ARG A 1 89 ? -3.008 1.936 15.117 1.00 66.38 89 ARG A O 1
ATOM 702 N N . SER A 1 90 ? -5.170 1.834 15.716 1.00 69.12 90 SER A N 1
ATOM 703 C CA . SER A 1 90 ? -5.768 1.925 14.375 1.00 69.12 90 SER A CA 1
ATOM 704 C C . SER A 1 90 ? -5.114 2.981 13.482 1.00 69.12 90 SER A C 1
ATOM 706 O O . SER A 1 90 ? -4.722 2.683 12.362 1.00 69.12 90 SER A O 1
ATOM 708 N N . VAL A 1 91 ? -4.919 4.193 14.005 1.00 76.62 91 VAL A N 1
ATOM 709 C CA . VAL A 1 91 ? -4.316 5.303 13.253 1.00 76.62 91 VAL A CA 1
ATOM 710 C C . VAL A 1 91 ? -2.854 5.029 12.897 1.00 76.62 91 VAL A C 1
ATOM 712 O O . VAL A 1 91 ? -2.444 5.320 11.783 1.00 76.62 91 VAL A O 1
ATOM 715 N N . ILE A 1 92 ? -2.072 4.435 13.805 1.00 80.94 92 ILE A N 1
ATOM 716 C CA . ILE A 1 92 ? -0.652 4.142 13.552 1.00 80.94 92 ILE A CA 1
ATOM 717 C C . ILE A 1 92 ? -0.522 3.114 12.424 1.00 80.94 92 ILE A C 1
ATOM 719 O O . ILE A 1 92 ? 0.317 3.289 11.552 1.00 80.94 92 ILE A O 1
ATOM 723 N N . TYR A 1 93 ? -1.388 2.101 12.397 1.00 79.50 93 TYR A N 1
ATOM 724 C CA . TYR A 1 93 ? -1.382 1.096 11.334 1.00 79.50 93 TYR A CA 1
ATOM 725 C C . TYR A 1 93 ? -1.726 1.684 9.961 1.00 79.50 93 TYR A C 1
ATOM 727 O O . TYR A 1 93 ? -1.049 1.399 8.981 1.00 79.50 93 TYR A O 1
ATOM 735 N N . VAL A 1 94 ? -2.720 2.577 9.894 1.00 80.88 94 VAL A N 1
ATOM 736 C CA . VAL A 1 94 ? -3.049 3.288 8.646 1.00 80.88 94 VAL A CA 1
ATOM 737 C C . VAL A 1 94 ? -1.877 4.157 8.184 1.00 80.88 94 VAL A C 1
ATOM 739 O O . VAL A 1 94 ? -1.568 4.189 6.993 1.00 80.88 94 VAL A O 1
ATOM 742 N N . MET A 1 95 ? -1.198 4.839 9.111 1.00 86.69 95 MET A N 1
ATOM 743 C CA . MET A 1 95 ? -0.009 5.635 8.790 1.00 86.69 95 MET A CA 1
ATOM 744 C C . MET A 1 95 ? 1.137 4.769 8.263 1.00 86.69 95 MET A C 1
ATOM 746 O O . MET A 1 95 ? 1.801 5.184 7.317 1.00 86.69 95 MET A O 1
ATOM 750 N N . ASP A 1 96 ? 1.342 3.582 8.835 1.00 84.12 96 ASP A N 1
ATOM 751 C CA . ASP A 1 96 ? 2.388 2.645 8.413 1.00 84.12 96 ASP A CA 1
ATOM 752 C C . ASP A 1 96 ? 2.109 2.117 7.001 1.00 84.12 96 ASP A C 1
ATOM 754 O O . ASP A 1 96 ? 2.956 2.260 6.122 1.00 84.12 96 ASP A O 1
ATOM 758 N N . ALA A 1 97 ? 0.881 1.661 6.738 1.00 85.06 97 ALA A N 1
ATOM 759 C CA . ALA A 1 97 ? 0.491 1.197 5.408 1.00 85.06 97 ALA A CA 1
ATOM 760 C C . ALA A 1 97 ? 0.560 2.309 4.344 1.00 85.06 97 ALA A C 1
ATOM 762 O O . ALA A 1 97 ? 0.988 2.075 3.215 1.00 85.06 97 ALA A O 1
ATOM 763 N N . THR A 1 98 ? 0.183 3.543 4.705 1.00 88.44 98 THR A N 1
ATOM 764 C CA . THR A 1 98 ? 0.317 4.701 3.804 1.00 88.44 98 THR A CA 1
ATOM 765 C C . THR A 1 98 ? 1.788 4.998 3.518 1.00 88.44 98 THR A C 1
ATOM 767 O O . THR A 1 98 ? 2.151 5.269 2.377 1.00 88.44 98 THR A O 1
ATOM 770 N N . MET A 1 99 ? 2.649 4.928 4.537 1.00 88.75 99 MET A N 1
ATOM 771 C CA . MET A 1 99 ? 4.085 5.151 4.379 1.00 88.75 99 MET A CA 1
ATOM 772 C C . MET A 1 99 ? 4.719 4.102 3.459 1.00 88.75 99 MET A C 1
ATOM 774 O O . MET A 1 99 ? 5.526 4.470 2.613 1.00 88.75 99 MET A O 1
ATOM 778 N N . SER A 1 100 ? 4.325 2.832 3.566 1.00 88.19 100 SER A N 1
ATOM 779 C CA . SER A 1 100 ? 4.806 1.770 2.675 1.00 88.19 100 SER A CA 1
ATOM 780 C C . SER A 1 100 ? 4.308 1.921 1.241 1.00 88.19 100 SER A C 1
ATOM 782 O O . SER A 1 100 ? 5.086 1.760 0.303 1.00 88.19 100 SER A O 1
ATOM 784 N N . PHE A 1 101 ? 3.05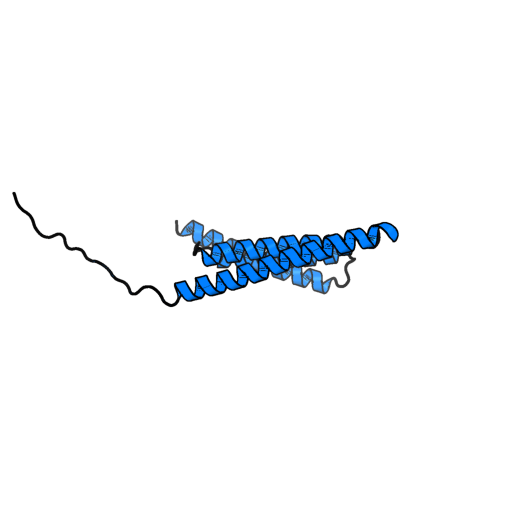3 2.343 1.051 1.00 90.44 101 PHE A N 1
ATOM 785 C CA . PHE A 1 101 ? 2.540 2.673 -0.279 1.00 90.44 101 PHE A CA 1
ATOM 786 C C . PHE A 1 101 ? 3.335 3.814 -0.930 1.00 90.44 101 PHE A C 1
ATOM 788 O O . PHE A 1 101 ? 3.798 3.678 -2.056 1.00 90.44 101 PHE A O 1
ATOM 795 N N . VAL A 1 102 ? 3.556 4.920 -0.213 1.00 90.75 102 VAL A N 1
ATOM 796 C CA . VAL A 1 102 ? 4.329 6.050 -0.754 1.00 90.75 102 VAL A CA 1
ATOM 797 C C . VAL A 1 102 ? 5.785 5.655 -1.007 1.00 90.75 102 VAL A C 1
ATOM 799 O O . VAL A 1 102 ? 6.357 6.033 -2.026 1.00 90.75 102 VAL A O 1
ATOM 802 N N . LEU A 1 103 ? 6.384 4.858 -0.117 1.00 88.62 103 LEU A N 1
ATOM 803 C CA . LEU A 1 103 ? 7.744 4.356 -0.299 1.00 88.62 103 LEU A CA 1
ATOM 804 C C . LEU A 1 103 ? 7.860 3.475 -1.550 1.00 88.62 103 LEU A C 1
ATOM 806 O O . LEU A 1 103 ? 8.844 3.596 -2.276 1.00 88.62 103 LEU A O 1
ATOM 810 N N . ARG A 1 104 ? 6.857 2.632 -1.828 1.00 89.50 104 ARG A N 1
ATOM 811 C CA . ARG A 1 104 ? 6.784 1.850 -3.069 1.00 89.50 104 ARG A CA 1
ATOM 812 C C . ARG A 1 104 ? 6.824 2.758 -4.293 1.00 89.50 104 ARG A C 1
ATOM 814 O O . ARG A 1 104 ? 7.625 2.492 -5.182 1.00 89.50 104 ARG A O 1
ATOM 821 N N . GLU A 1 105 ? 6.005 3.807 -4.336 1.00 88.44 105 GLU A N 1
ATOM 822 C CA . GLU A 1 105 ? 5.984 4.727 -5.483 1.00 88.44 105 GLU A CA 1
ATOM 823 C C . GLU A 1 105 ? 7.340 5.411 -5.674 1.00 88.44 105 GLU A C 1
ATOM 825 O O . GLU A 1 105 ? 7.876 5.411 -6.777 1.00 88.44 105 GLU A O 1
ATOM 830 N N . ILE A 1 106 ? 7.964 5.878 -4.586 1.00 88.50 106 ILE A N 1
ATOM 831 C CA . ILE A 1 106 ? 9.307 6.474 -4.639 1.00 88.50 106 ILE A CA 1
ATOM 832 C C . ILE A 1 106 ? 10.331 5.478 -5.199 1.00 88.50 106 ILE A C 1
ATOM 834 O O . ILE A 1 106 ? 11.140 5.839 -6.050 1.00 88.50 106 ILE A O 1
ATOM 838 N N . ILE A 1 107 ? 10.323 4.225 -4.734 1.00 86.94 107 ILE A N 1
ATOM 839 C CA . ILE A 1 107 ? 11.265 3.206 -5.215 1.00 86.94 107 ILE A CA 1
ATOM 840 C C . ILE A 1 107 ? 11.020 2.899 -6.697 1.00 86.94 107 ILE A C 1
ATOM 842 O O . ILE A 1 107 ? 11.981 2.811 -7.458 1.00 86.94 107 ILE A O 1
ATOM 846 N N . ILE A 1 108 ? 9.761 2.760 -7.114 1.00 86.25 108 ILE A N 1
ATOM 847 C CA . ILE A 1 108 ? 9.399 2.496 -8.511 1.00 86.25 108 ILE A CA 1
ATOM 848 C C . ILE A 1 108 ? 9.850 3.648 -9.416 1.00 86.25 108 ILE A C 1
ATOM 850 O O . ILE A 1 108 ? 10.469 3.387 -10.447 1.00 86.25 108 ILE A O 1
ATOM 854 N N . ASP A 1 109 ? 9.623 4.900 -9.016 1.00 86.44 109 ASP A N 1
ATOM 855 C CA . ASP A 1 109 ? 10.056 6.082 -9.772 1.00 86.44 109 ASP A CA 1
ATOM 856 C C . ASP A 1 109 ? 11.582 6.177 -9.889 1.00 86.44 109 ASP A C 1
ATOM 858 O O . ASP A 1 109 ? 12.113 6.542 -10.938 1.00 86.44 109 ASP A O 1
ATOM 862 N N . LEU A 1 110 ? 12.314 5.823 -8.830 1.00 85.06 110 LEU A N 1
ATOM 863 C CA . LEU A 1 110 ? 13.778 5.794 -8.866 1.00 85.06 110 LEU A CA 1
ATOM 864 C C . LEU A 1 110 ? 14.308 4.697 -9.797 1.00 85.06 110 LEU A C 1
ATOM 866 O O . LEU A 1 110 ? 15.313 4.900 -10.476 1.00 85.06 110 LEU A O 1
ATOM 870 N N . ILE A 1 111 ? 13.641 3.544 -9.823 1.00 83.31 111 ILE A N 1
ATOM 871 C CA . ILE A 1 111 ? 14.038 2.373 -10.607 1.00 83.31 111 ILE A CA 1
ATOM 872 C C . ILE A 1 111 ? 13.724 2.552 -12.100 1.00 83.31 111 ILE A C 1
ATOM 874 O O . ILE A 1 111 ? 14.568 2.242 -12.938 1.00 83.31 111 ILE A O 1
ATOM 878 N N . ASN A 1 112 ? 12.543 3.072 -12.438 1.00 82.44 112 ASN A N 1
ATOM 879 C CA . ASN A 1 112 ? 12.099 3.249 -13.827 1.00 82.44 112 ASN A CA 1
ATOM 880 C C . ASN A 1 112 ? 12.742 4.457 -14.528 1.00 82.44 112 ASN A C 1
ATOM 882 O O . ASN A 1 112 ? 12.523 4.669 -15.721 1.00 82.44 112 ASN A O 1
ATOM 886 N N . GLY A 1 113 ? 13.541 5.236 -13.800 1.00 77.62 113 GLY A N 1
ATOM 887 C CA . GLY A 1 113 ? 14.011 6.539 -14.238 1.00 77.62 113 GLY A CA 1
ATOM 888 C C . GLY A 1 113 ? 13.017 7.626 -13.843 1.00 77.62 113 GLY A C 1
ATOM 889 O O . GLY A 1 113 ? 11.808 7.503 -14.033 1.00 77.62 113 GLY A O 1
ATOM 890 N N . ILE A 1 114 ? 13.549 8.708 -13.274 1.00 78.25 114 ILE A N 1
ATOM 891 C CA . ILE A 1 114 ? 12.752 9.803 -12.724 1.00 78.25 114 ILE A CA 1
ATOM 892 C C . ILE A 1 114 ? 11.996 10.498 -13.860 1.00 78.25 114 ILE A C 1
ATOM 894 O O . ILE A 1 114 ? 12.572 11.300 -14.596 1.00 78.25 114 ILE A O 1
ATOM 898 N N . ASN A 1 115 ? 10.698 10.214 -13.971 1.00 73.00 115 ASN A N 1
ATOM 899 C CA . ASN A 1 115 ? 9.827 10.834 -14.971 1.00 73.00 115 ASN A CA 1
ATOM 900 C C . ASN A 1 115 ? 9.531 12.307 -14.635 1.00 73.00 115 ASN A C 1
ATOM 902 O O . ASN A 1 115 ? 9.420 13.144 -15.529 1.00 73.00 115 ASN A O 1
ATOM 906 N N . SER A 1 116 ? 9.427 12.634 -13.340 1.00 85.06 116 SER A N 1
ATOM 907 C CA . SER A 1 116 ? 9.108 13.973 -12.834 1.00 85.06 116 SER A CA 1
ATOM 908 C C . SER A 1 116 ? 9.755 14.200 -11.467 1.00 85.06 116 SER A C 1
ATOM 910 O O . SER A 1 116 ? 9.418 13.551 -10.478 1.00 85.06 116 SER A O 1
ATOM 912 N N . ILE A 1 117 ? 10.670 15.171 -11.383 1.00 85.56 117 ILE A N 1
ATOM 913 C CA . ILE A 1 117 ? 11.255 15.604 -10.100 1.00 85.56 117 ILE A CA 1
ATOM 914 C C . ILE A 1 117 ? 10.158 16.145 -9.171 1.00 85.56 117 ILE A C 1
ATOM 916 O O . ILE A 1 117 ? 10.225 15.973 -7.955 1.00 85.56 117 ILE A O 1
ATOM 920 N N . THR A 1 118 ? 9.132 16.774 -9.744 1.00 89.62 118 THR A N 1
ATOM 921 C CA . THR A 1 118 ? 7.993 17.327 -9.006 1.00 89.62 118 THR A CA 1
ATOM 922 C C . THR A 1 118 ? 7.249 16.243 -8.229 1.00 89.62 118 THR A C 1
ATOM 924 O O . THR A 1 118 ? 6.946 16.441 -7.054 1.00 89.62 118 THR A O 1
ATOM 927 N N . ASP A 1 119 ? 7.023 15.081 -8.844 1.00 86.12 119 ASP A N 1
ATOM 928 C CA . ASP A 1 119 ? 6.268 13.981 -8.232 1.00 86.12 119 ASP A CA 1
ATOM 929 C C . ASP A 1 119 ? 7.051 13.370 -7.065 1.00 86.12 119 ASP A C 1
ATOM 931 O O . ASP A 1 119 ? 6.510 13.200 -5.970 1.00 86.12 119 ASP A O 1
ATOM 935 N N . LEU A 1 120 ? 8.366 13.187 -7.235 1.00 86.38 120 LEU A N 1
ATOM 936 C CA . LEU A 1 120 ? 9.261 12.775 -6.150 1.00 86.38 120 LEU A CA 1
ATOM 937 C C . LEU A 1 120 ? 9.252 13.755 -4.975 1.00 86.38 120 LEU A C 1
ATOM 939 O O . LEU A 1 120 ? 9.244 13.331 -3.816 1.00 86.38 120 LEU A O 1
ATOM 943 N N . VAL A 1 121 ? 9.245 15.063 -5.245 1.00 90.69 121 VAL A N 1
ATOM 944 C CA . VAL A 1 121 ? 9.164 16.088 -4.196 1.00 90.69 121 VAL A CA 1
ATOM 945 C C . VAL A 1 121 ? 7.821 16.014 -3.469 1.00 90.69 121 VAL A C 1
ATOM 947 O O . VAL A 1 121 ? 7.799 16.103 -2.237 1.00 90.69 121 VAL A O 1
ATOM 950 N N . TYR A 1 122 ? 6.711 15.794 -4.181 1.00 91.88 122 TYR A N 1
ATOM 951 C CA . TYR A 1 122 ? 5.398 15.615 -3.559 1.00 91.88 122 TYR A CA 1
ATOM 952 C C . TYR A 1 122 ? 5.344 14.367 -2.673 1.00 91.88 122 TYR A C 1
ATOM 954 O O . TYR A 1 122 ? 4.978 14.473 -1.499 1.00 91.88 122 TYR A O 1
ATOM 962 N N . LEU A 1 123 ? 5.772 13.210 -3.183 1.00 90.06 123 LEU A N 1
ATOM 963 C CA . LEU A 1 123 ? 5.787 11.951 -2.430 1.00 90.06 123 LEU A CA 1
ATOM 964 C C . LEU A 1 123 ? 6.702 12.039 -1.198 1.00 90.06 123 LEU A C 1
ATOM 966 O O . LEU A 1 123 ? 6.322 11.626 -0.096 1.00 90.06 123 LEU A O 1
ATOM 970 N N . SER A 1 124 ? 7.872 12.665 -1.338 1.00 88.00 124 SER A N 1
ATOM 971 C CA . SER A 1 124 ? 8.801 12.898 -0.224 1.00 88.00 124 SER A CA 1
ATOM 972 C C . SER A 1 124 ? 8.207 13.833 0.835 1.00 88.00 124 SER A C 1
ATOM 974 O O . SER A 1 124 ? 8.337 13.584 2.036 1.00 88.00 124 SER A O 1
ATOM 976 N N . SER A 1 125 ? 7.497 14.881 0.409 1.00 91.31 125 SER A N 1
ATOM 977 C CA . SER A 1 125 ? 6.838 15.830 1.315 1.00 91.31 125 SER A CA 1
ATOM 978 C C . SER A 1 125 ? 5.699 15.175 2.098 1.00 91.31 125 SER A C 1
ATOM 980 O O . SER A 1 125 ? 5.596 15.358 3.311 1.00 91.31 125 SER A O 1
ATOM 982 N N . ILE A 1 126 ? 4.875 14.357 1.435 1.00 91.50 126 ILE A N 1
ATOM 983 C CA . ILE A 1 126 ? 3.813 13.575 2.086 1.00 91.50 126 ILE A CA 1
ATOM 984 C C . ILE A 1 126 ? 4.424 12.613 3.111 1.00 91.50 126 ILE A C 1
ATOM 986 O O . ILE A 1 126 ? 3.965 12.554 4.254 1.00 91.50 126 ILE A O 1
ATOM 990 N N . THR A 1 127 ? 5.506 11.923 2.743 1.00 90.69 127 THR A N 1
ATOM 991 C CA . THR A 1 127 ? 6.229 11.016 3.647 1.00 90.69 127 THR A CA 1
ATOM 992 C C . THR A 1 127 ? 6.720 11.746 4.894 1.00 90.69 127 THR A C 1
ATOM 994 O O . THR A 1 127 ? 6.519 11.263 6.011 1.00 90.69 127 THR A O 1
ATOM 997 N N . LEU A 1 128 ? 7.302 12.939 4.731 1.00 91.69 128 LEU A N 1
ATOM 998 C CA . LEU A 1 128 ? 7.761 13.769 5.843 1.00 91.69 128 LEU A CA 1
ATOM 999 C C . LEU A 1 128 ? 6.605 14.161 6.776 1.00 91.69 128 LEU A C 1
ATOM 1001 O O . LEU A 1 128 ? 6.727 14.030 7.995 1.00 91.69 128 LEU A O 1
ATOM 1005 N N . ILE A 1 129 ? 5.467 14.591 6.222 1.00 93.12 129 ILE A N 1
ATOM 1006 C CA . ILE A 1 129 ? 4.279 14.972 7.002 1.00 93.12 129 ILE A CA 1
ATOM 1007 C C . ILE A 1 129 ? 3.754 13.783 7.814 1.00 93.12 129 ILE A C 1
ATOM 1009 O O . ILE A 1 129 ? 3.462 13.927 9.007 1.00 93.12 129 ILE A O 1
ATOM 1013 N N . ILE A 1 130 ? 3.661 12.598 7.204 1.00 90.62 130 ILE A N 1
ATOM 1014 C CA . ILE A 1 130 ? 3.215 11.377 7.887 1.00 90.62 130 ILE A CA 1
ATOM 1015 C C . ILE A 1 130 ? 4.215 10.984 8.979 1.00 90.62 130 ILE A C 1
ATOM 1017 O O . ILE A 1 130 ? 3.807 10.704 10.108 1.00 90.62 130 ILE A O 1
ATOM 1021 N N . ALA A 1 131 ? 5.517 11.013 8.685 1.00 88.81 131 ALA A N 1
ATOM 1022 C CA . ALA A 1 131 ? 6.568 10.675 9.642 1.00 88.81 131 ALA A CA 1
ATOM 1023 C C . ALA A 1 131 ? 6.544 11.594 10.873 1.00 88.81 131 ALA A C 1
ATOM 1025 O O . ALA A 1 131 ? 6.550 11.110 12.009 1.00 88.81 131 ALA A O 1
ATOM 1026 N N . VAL A 1 132 ? 6.434 12.911 10.666 1.00 92.06 132 VAL A N 1
ATOM 1027 C CA . VAL A 1 132 ? 6.317 13.894 11.755 1.00 92.06 132 VAL A CA 1
ATOM 1028 C C . VAL A 1 132 ? 5.028 13.674 12.544 1.00 92.06 132 VAL A C 1
ATOM 1030 O O . VAL A 1 132 ? 5.054 13.637 13.775 1.00 92.06 132 VAL A O 1
ATOM 1033 N N . SER A 1 133 ? 3.903 13.453 11.863 1.00 89.69 133 SER A N 1
ATOM 1034 C CA . SER A 1 133 ? 2.621 13.183 12.521 1.00 89.69 133 SER A CA 1
ATOM 1035 C C . SER A 1 133 ? 2.696 11.930 13.403 1.00 89.69 133 SER A C 1
ATOM 1037 O O . SER A 1 133 ? 2.253 11.945 14.555 1.00 89.69 133 SER A O 1
ATOM 1039 N N . ARG A 1 134 ? 3.329 10.858 12.909 1.00 85.06 134 ARG A N 1
ATOM 1040 C CA . ARG A 1 134 ? 3.515 9.600 13.645 1.00 85.06 134 ARG A CA 1
ATOM 1041 C C . ARG A 1 134 ? 4.411 9.811 14.861 1.00 85.06 134 ARG A C 1
ATOM 1043 O O . ARG A 1 134 ? 4.088 9.335 15.953 1.00 85.06 134 ARG A O 1
ATOM 1050 N N . PHE A 1 135 ? 5.498 10.565 14.695 1.00 88.25 135 PHE A N 1
ATOM 1051 C CA . PHE A 1 135 ? 6.401 10.936 15.781 1.00 88.25 135 PHE A CA 1
ATOM 1052 C C . PHE A 1 135 ? 5.664 11.689 16.896 1.00 88.25 135 PHE A C 1
ATOM 1054 O O . PHE A 1 135 ? 5.760 11.302 18.061 1.00 88.25 135 PHE A O 1
ATOM 1061 N N . LEU A 1 136 ? 4.861 12.701 16.555 1.00 88.50 136 LEU A N 1
ATOM 1062 C CA . LEU A 1 136 ? 4.103 13.492 17.529 1.00 88.50 136 LEU A CA 1
ATOM 1063 C C . LEU A 1 136 ? 3.062 12.655 18.285 1.00 88.50 136 LEU A C 1
ATOM 1065 O O . LEU A 1 136 ? 2.939 12.778 19.508 1.00 88.50 136 LEU A O 1
ATOM 1069 N N . ILE A 1 137 ? 2.334 11.779 17.587 1.00 85.62 137 ILE A N 1
ATOM 1070 C CA . ILE A 1 137 ? 1.352 10.874 18.205 1.00 85.62 137 ILE A CA 1
ATOM 1071 C C . ILE A 1 137 ? 2.050 9.913 19.174 1.00 85.62 137 ILE A C 1
ATOM 1073 O O . ILE A 1 137 ? 1.626 9.773 20.325 1.00 85.62 137 ILE A O 1
ATOM 1077 N N . SER A 1 138 ? 3.150 9.294 18.738 1.00 81.12 138 SER A N 1
ATOM 1078 C CA . SER A 1 138 ? 3.941 8.375 19.560 1.00 81.12 138 SER A CA 1
ATOM 1079 C C . SER A 1 138 ? 4.523 9.070 20.798 1.00 81.12 138 SER A C 1
ATOM 1081 O O . SER A 1 138 ? 4.390 8.577 21.922 1.00 81.12 138 SER A O 1
ATOM 1083 N N . PHE A 1 139 ? 5.081 10.271 20.625 1.00 81.44 139 PHE A N 1
ATOM 1084 C CA . PHE A 1 139 ? 5.630 11.076 21.715 1.00 81.44 139 PHE A CA 1
ATOM 1085 C C . PHE A 1 139 ? 4.558 11.461 22.745 1.00 81.44 139 PHE A C 1
ATOM 1087 O O . PHE A 1 139 ? 4.769 11.333 23.955 1.00 81.44 139 PHE A O 1
ATOM 1094 N N . ARG A 1 140 ? 3.364 11.863 22.287 1.00 76.19 140 ARG A N 1
ATOM 1095 C CA . ARG A 1 140 ? 2.237 12.206 23.168 1.00 76.19 140 ARG A CA 1
ATOM 1096 C C . ARG A 1 140 ? 1.735 11.005 23.968 1.00 76.19 140 ARG A C 1
ATOM 1098 O O . ARG A 1 140 ? 1.397 11.162 25.140 1.00 76.19 140 ARG A O 1
ATOM 1105 N N . LEU A 1 141 ? 1.694 9.818 23.360 1.00 67.56 141 LEU A N 1
ATOM 1106 C CA . LEU A 1 141 ? 1.318 8.577 24.044 1.00 67.56 141 LEU A CA 1
ATOM 1107 C C . LEU A 1 141 ? 2.337 8.189 25.122 1.00 67.56 141 LEU A C 1
ATOM 1109 O O . LEU A 1 141 ? 1.937 7.731 26.191 1.00 67.56 141 LEU A O 1
ATOM 1113 N N . ARG A 1 142 ? 3.634 8.417 24.876 1.00 69.88 142 ARG A N 1
ATOM 1114 C CA . ARG A 1 142 ? 4.704 8.128 25.842 1.00 69.88 142 ARG A CA 1
ATOM 1115 C C . ARG A 1 142 ? 4.687 9.070 27.047 1.00 69.88 142 ARG A C 1
ATOM 1117 O O . ARG A 1 142 ? 5.004 8.628 28.136 1.00 69.88 142 ARG A O 1
ATOM 1124 N N . ARG A 1 143 ? 4.279 10.332 26.867 1.00 68.00 143 ARG A N 1
ATOM 1125 C CA . ARG A 1 143 ? 4.190 11.339 27.945 1.00 68.00 143 ARG A CA 1
ATOM 1126 C C . ARG A 1 143 ? 2.966 11.171 28.862 1.00 68.00 143 ARG A C 1
ATOM 1128 O O . ARG A 1 143 ? 2.924 11.774 29.926 1.00 68.00 143 ARG A O 1
ATOM 1135 N N . LYS A 1 144 ? 1.946 10.418 28.431 1.00 56.09 144 LYS A N 1
ATOM 1136 C CA . LYS A 1 144 ? 0.728 10.128 29.216 1.00 56.09 144 LYS A CA 1
ATOM 1137 C C . LYS A 1 144 ? 0.819 8.849 30.062 1.00 56.09 144 LYS A C 1
ATOM 1139 O O . LYS A 1 144 ? -0.091 8.615 30.853 1.00 56.09 144 LYS A O 1
ATOM 1144 N N . ARG A 1 145 ? 1.843 8.021 29.851 1.00 49.22 145 ARG A N 1
ATOM 1145 C CA . ARG A 1 145 ? 2.186 6.886 30.718 1.00 49.22 145 ARG A CA 1
ATOM 1146 C C . ARG A 1 145 ? 3.254 7.317 31.706 1.00 49.22 145 ARG A C 1
ATOM 1148 O O . ARG A 1 145 ? 3.222 6.764 32.820 1.00 49.22 145 ARG A O 1
#

InterPro domains:
  IPR020948 Phosphate-starvation-induced PsiE-like [PF06146] (28-139)

Mean predicted aligned error: 10.51 Å

Sequence (145 aa):
MKAEKKNIKKRFSLNLPEEKIVMYVAKIVEIILLLAIAIVIAYTVVDIFLLIPTGLLSEIFGLVGNAFLVVVLLELFQSIVDFGRGRGRSVIYVMDATMSFVLREIIIDLINGINSITDLVYLSSITLIIAVSRFLISFRLRRKR

Secondary structure (DSSP, 8-state):
----------------SHHHHHHHHHHHHHHHHHHHHHHHHHHHHHHHHHHTTT-GGGTHHHHHHHHHHHHHHHHHHHHHHHHHTT-S-HHHHHHHHHHHHHHHHHHHHHHS--S-HHHHHHHHHHHHHHHHHHHHHHHHHHHT-

Organism: NCBI:txid2824673

Foldseek 3Di:
DDDDDPPPPPPPPPDDDVLVVLLVVLVVVLVVLVVVLVVLVVVLVVVVVVCVVVDCPVCVLVSLLSVLVSVLSVLVNVLSVCSNVVVVCNVVSVLVSVLSVLVSVLVSCVVVDPPDPVVNVVSVVVNVVSVVVSVVVVVVVVVVD

pLDDT: mean 79.75, std 15.58, range [36.0, 97.12]